Protein AF-A0A2V9NZF5-F1 (afdb_monomer)

Nearest PDB structures (foldseek):
  4ziy-assembly1_A  TM=9.652E-01  e=5.200E-09  Acinetobacter baumannii AB5075
  3zm6-assembly1_A  TM=9.147E-01  e=1.435E-09  Streptococcus pneumoniae R6
  4qdi-assembly1_A  TM=9.590E-01  e=6.728E-09  Acinetobacter baumannii AB307-0294
  4qf5-assembly2_B  TM=9.693E-01  e=1.366E-08  Acinetobacter baumannii AB307-0294
  1gg4-assembly2_B  TM=9.456E-01  e=6.408E-08  Escherichia coli

pLDDT: mean 93.21, std 8.75, range [53.41, 98.81]

Structure (mmCIF, N/CA/C/O backbone):
data_AF-A0A2V9NZF5-F1
#
_entry.id   AF-A0A2V9NZF5-F1
#
loop_
_atom_site.group_PDB
_atom_site.id
_atom_site.type_symbol
_atom_site.label_atom_id
_atom_site.label_alt_id
_atom_site.label_comp_id
_atom_site.label_asym_id
_atom_site.label_entity_id
_atom_site.label_seq_id
_atom_site.pdbx_PDB_ins_code
_atom_site.Cartn_x
_atom_site.Cartn_y
_atom_site.Cartn_z
_atom_site.occupancy
_atom_site.B_iso_or_equiv
_atom_site.auth_seq_id
_atom_site.auth_comp_id
_atom_site.auth_asym_id
_atom_site.auth_atom_id
_atom_site.pdbx_PDB_model_num
ATOM 1 N N . ILE A 1 1 ? 17.719 -14.281 -13.915 1.00 78.94 1 ILE A N 1
ATOM 2 C CA . ILE A 1 1 ? 16.685 -14.082 -14.956 1.00 78.94 1 ILE A CA 1
ATOM 3 C C . ILE A 1 1 ? 16.995 -12.740 -15.604 1.00 78.94 1 ILE A C 1
ATOM 5 O O . ILE A 1 1 ? 16.959 -11.754 -14.877 1.00 78.94 1 ILE A O 1
ATOM 9 N N . PRO A 1 2 ? 17.430 -12.696 -16.873 1.00 84.69 2 PRO A N 1
ATOM 10 C CA . PRO A 1 2 ? 17.596 -11.439 -17.603 1.00 84.69 2 PRO A CA 1
ATOM 11 C C . PRO A 1 2 ? 16.241 -10.733 -17.750 1.00 84.69 2 PRO A C 1
ATOM 13 O O . PRO A 1 2 ? 15.242 -11.403 -18.002 1.00 84.69 2 PRO A O 1
ATOM 16 N N . LEU A 1 3 ? 16.206 -9.414 -17.553 1.00 90.69 3 LEU A N 1
ATOM 17 C CA . LEU A 1 3 ? 14.997 -8.587 -17.607 1.00 90.69 3 LEU A CA 1
ATOM 18 C C . LEU A 1 3 ? 15.297 -7.307 -18.389 1.00 90.69 3 LEU A C 1
ATOM 20 O O . LEU A 1 3 ? 16.401 -6.776 -18.273 1.00 90.69 3 LEU A O 1
ATOM 24 N N . GLU A 1 4 ? 14.317 -6.826 -19.151 1.00 91.56 4 GLU A N 1
ATOM 25 C CA . GLU A 1 4 ? 14.410 -5.557 -19.888 1.00 91.56 4 GLU A CA 1
ATOM 26 C C . GLU A 1 4 ? 14.235 -4.354 -18.952 1.00 91.56 4 GLU A C 1
ATOM 28 O O . GLU A 1 4 ? 15.018 -3.410 -19.014 1.00 91.56 4 GLU A O 1
ATOM 33 N N . ASP A 1 5 ? 13.271 -4.432 -18.027 1.00 96.12 5 ASP A N 1
ATOM 34 C CA . ASP A 1 5 ? 13.024 -3.424 -16.996 1.00 96.12 5 ASP A CA 1
ATOM 35 C C . ASP A 1 5 ? 12.824 -4.096 -15.625 1.00 96.12 5 ASP A C 1
ATOM 37 O O . ASP A 1 5 ? 11.911 -4.900 -15.402 1.00 96.12 5 ASP A O 1
ATOM 41 N N . THR A 1 6 ? 13.712 -3.783 -14.682 1.00 95.88 6 THR A N 1
ATOM 42 C CA . THR A 1 6 ? 13.682 -4.348 -13.327 1.00 95.88 6 THR A CA 1
ATOM 43 C C . THR A 1 6 ? 12.589 -3.739 -12.452 1.00 95.88 6 THR A C 1
ATOM 45 O O . THR A 1 6 ? 12.062 -4.430 -11.577 1.00 95.88 6 THR A O 1
ATOM 48 N N . LEU A 1 7 ? 12.218 -2.478 -12.686 1.00 95.88 7 LEU A N 1
ATOM 49 C CA . LEU A 1 7 ? 11.135 -1.804 -11.979 1.00 95.88 7 LEU A CA 1
ATOM 50 C C . LEU A 1 7 ? 9.787 -2.380 -12.408 1.00 95.88 7 LEU A C 1
ATOM 52 O O . LEU A 1 7 ? 8.962 -2.702 -11.550 1.00 95.88 7 LEU A O 1
ATOM 56 N N . GLU A 1 8 ? 9.575 -2.566 -13.710 1.00 96.75 8 GLU A N 1
ATOM 57 C CA . GLU A 1 8 ? 8.350 -3.189 -14.207 1.00 96.75 8 GLU A CA 1
ATOM 58 C C . GLU A 1 8 ? 8.217 -4.621 -13.670 1.00 96.75 8 GLU A C 1
ATOM 60 O O . GLU A 1 8 ? 7.173 -4.991 -13.125 1.00 96.75 8 GLU A O 1
ATOM 65 N N . ALA A 1 9 ? 9.294 -5.410 -13.726 1.00 97.31 9 ALA A N 1
ATOM 66 C CA . ALA A 1 9 ? 9.297 -6.766 -13.184 1.00 97.31 9 ALA A CA 1
ATOM 67 C C . ALA A 1 9 ? 8.962 -6.798 -11.680 1.00 97.31 9 ALA A C 1
ATOM 69 O O . ALA A 1 9 ? 8.179 -7.643 -11.234 1.00 97.31 9 ALA A O 1
ATOM 70 N N . LEU A 1 10 ? 9.492 -5.852 -10.895 1.00 97.69 10 LEU A N 1
ATOM 71 C CA . LEU A 1 10 ? 9.171 -5.705 -9.474 1.00 97.69 10 LEU A CA 1
ATOM 72 C C . LEU A 1 10 ? 7.678 -5.404 -9.258 1.00 97.69 10 LEU A C 1
ATOM 74 O O . LEU A 1 10 ? 7.034 -6.023 -8.407 1.00 97.69 10 LEU A O 1
ATOM 78 N N . GLN A 1 11 ? 7.113 -4.477 -10.031 1.00 97.94 11 GLN A N 1
ATOM 79 C CA . GLN A 1 11 ? 5.699 -4.101 -9.941 1.00 97.94 11 GLN A CA 1
ATOM 80 C C . GLN A 1 11 ? 4.776 -5.258 -10.337 1.00 97.94 11 GLN A C 1
ATOM 82 O O . GLN A 1 11 ? 3.770 -5.512 -9.666 1.00 97.94 11 GLN A O 1
ATOM 87 N N . GLN A 1 12 ? 5.126 -5.997 -11.392 1.00 97.56 12 GLN A N 1
ATOM 88 C CA . GLN A 1 12 ? 4.389 -7.182 -11.821 1.00 97.56 12 GLN A CA 1
ATOM 89 C C . GLN A 1 12 ? 4.419 -8.278 -10.750 1.00 97.56 12 GLN A C 1
ATOM 91 O O . GLN A 1 12 ? 3.369 -8.851 -10.442 1.00 97.56 12 GLN A O 1
ATOM 96 N N . LEU A 1 13 ? 5.583 -8.528 -10.140 1.00 98.12 13 LEU A N 1
ATOM 97 C CA . LEU 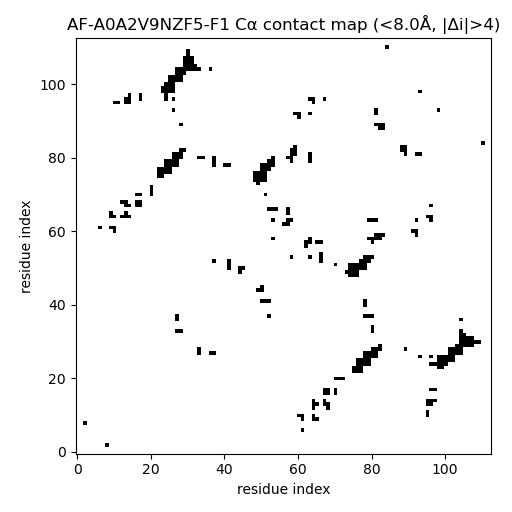A 1 13 ? 5.731 -9.495 -9.053 1.00 98.12 13 LEU A CA 1
ATOM 98 C C . LEU A 1 13 ? 4.892 -9.096 -7.833 1.00 98.12 13 LEU A C 1
ATOM 100 O O . LEU A 1 13 ? 4.131 -9.912 -7.316 1.00 98.12 13 LEU A O 1
ATOM 104 N N . ALA A 1 14 ? 4.970 -7.833 -7.415 1.00 98.25 14 ALA A N 1
ATOM 105 C CA . ALA A 1 14 ? 4.190 -7.305 -6.300 1.00 98.25 14 ALA A CA 1
ATOM 106 C C . ALA A 1 14 ? 2.679 -7.423 -6.536 1.00 98.25 14 ALA A C 1
ATOM 108 O O . ALA A 1 14 ? 1.943 -7.868 -5.653 1.00 98.25 14 ALA A O 1
ATOM 109 N N . ARG A 1 15 ? 2.213 -7.105 -7.750 1.00 98.31 15 ARG A N 1
ATOM 110 C CA . ARG A 1 15 ? 0.815 -7.302 -8.154 1.00 98.31 15 ARG A CA 1
ATOM 111 C C . ARG A 1 15 ? 0.426 -8.784 -8.118 1.00 98.31 15 ARG A C 1
ATOM 113 O O . ARG A 1 15 ? -0.675 -9.118 -7.688 1.00 98.31 15 ARG A O 1
ATOM 120 N N . GLY A 1 16 ? 1.322 -9.680 -8.535 1.00 98.50 16 GLY A N 1
ATOM 121 C CA . GLY A 1 16 ? 1.141 -11.129 -8.423 1.00 98.50 16 GLY A CA 1
ATOM 122 C C . GLY A 1 16 ? 0.951 -11.579 -6.972 1.00 98.50 16 GLY A C 1
ATOM 123 O O . GLY A 1 16 ? -0.045 -12.232 -6.660 1.00 98.50 16 GLY A O 1
ATOM 124 N N . VAL A 1 17 ? 1.843 -11.154 -6.072 1.00 98.50 17 VAL A N 1
ATOM 125 C CA . VAL A 1 17 ? 1.744 -11.432 -4.628 1.00 98.50 17 VAL A CA 1
ATOM 126 C C . VAL A 1 17 ? 0.440 -10.887 -4.051 1.00 98.50 17 VAL A C 1
ATOM 128 O O . VAL A 1 17 ? -0.291 -11.622 -3.392 1.00 98.50 17 VAL A O 1
ATOM 131 N N . ARG A 1 18 ? 0.083 -9.637 -4.362 1.00 98.25 18 ARG A N 1
ATOM 132 C CA . ARG A 1 18 ? -1.173 -9.011 -3.931 1.00 98.25 18 ARG A CA 1
ATOM 133 C C . ARG A 1 18 ? -2.412 -9.821 -4.335 1.00 98.25 18 ARG A C 1
ATOM 135 O O . ARG A 1 18 ? -3.334 -9.959 -3.523 1.00 98.25 18 ARG A O 1
ATOM 142 N N . ARG A 1 19 ? -2.440 -10.344 -5.568 1.00 98.31 19 ARG A N 1
ATOM 143 C CA . ARG A 1 19 ? -3.539 -11.175 -6.095 1.00 98.31 19 ARG A CA 1
ATOM 144 C C . ARG A 1 19 ? -3.633 -12.520 -5.398 1.00 98.31 19 ARG A C 1
ATOM 146 O O . ARG A 1 19 ? -4.733 -12.927 -5.056 1.00 98.31 19 ARG A O 1
ATOM 153 N N . VAL A 1 20 ? -2.499 -13.184 -5.178 1.00 98.44 20 VAL A N 1
ATOM 154 C CA . VAL A 1 20 ? -2.451 -14.473 -4.471 1.00 98.44 20 VAL A CA 1
ATOM 155 C C . VAL A 1 20 ? -2.827 -14.304 -3.000 1.00 98.44 20 VAL A C 1
ATOM 157 O O . VAL A 1 20 ? -3.528 -15.146 -2.447 1.00 98.44 20 VAL A O 1
ATOM 160 N N . TRP A 1 21 ? -2.399 -13.207 -2.371 1.00 98.56 21 TRP A N 1
ATOM 161 C CA . TRP A 1 21 ? -2.730 -12.903 -0.982 1.00 98.56 21 TRP A CA 1
ATOM 162 C C . TRP A 1 21 ? -4.238 -12.700 -0.779 1.00 98.56 21 TRP A C 1
ATOM 164 O O . TRP A 1 21 ? -4.771 -13.146 0.232 1.00 98.56 21 TRP A O 1
ATOM 174 N N . ALA A 1 22 ? -4.926 -12.083 -1.750 1.00 97.94 22 ALA A N 1
ATOM 175 C CA . ALA A 1 22 ? -6.391 -12.060 -1.881 1.00 97.94 22 ALA A CA 1
ATOM 176 C C . ALA A 1 22 ? -7.194 -11.582 -0.649 1.00 97.94 22 ALA A C 1
ATOM 178 O O . ALA A 1 22 ? -8.387 -11.859 -0.536 1.00 97.94 22 ALA A O 1
ATOM 179 N N . ARG A 1 23 ? -6.571 -10.835 0.267 1.00 98.56 23 ARG A N 1
ATOM 180 C CA . ARG A 1 23 ? -7.211 -10.276 1.468 1.00 98.56 23 ARG A CA 1
ATOM 181 C C . ARG A 1 23 ? -7.498 -8.777 1.326 1.00 98.56 23 ARG A C 1
ATOM 183 O O . ARG A 1 23 ? -7.035 -8.163 0.353 1.00 98.56 23 ARG A O 1
ATOM 190 N N . PRO A 1 24 ? -8.283 -8.186 2.248 1.00 98.69 24 PRO A N 1
ATOM 191 C CA . PRO A 1 24 ? -8.604 -6.766 2.223 1.00 98.69 24 PRO A CA 1
ATOM 192 C C . PRO A 1 24 ? -7.359 -5.872 2.242 1.00 98.69 24 PRO A C 1
ATOM 194 O O . PRO A 1 24 ? -6.470 -6.034 3.075 1.00 98.69 24 PRO A O 1
ATOM 197 N N . LEU A 1 25 ? -7.323 -4.891 1.343 1.00 98.75 25 LEU A N 1
ATOM 198 C CA . LEU A 1 25 ? -6.311 -3.840 1.318 1.00 98.75 25 LEU A CA 1
ATOM 199 C C . LEU A 1 25 ? -6.980 -2.467 1.243 1.00 98.75 25 LEU A C 1
ATOM 201 O O . LEU A 1 25 ? -7.793 -2.213 0.351 1.00 98.75 25 LEU A O 1
ATOM 205 N N . ILE A 1 26 ? -6.607 -1.586 2.167 1.00 98.81 26 ILE A N 1
ATOM 206 C CA . ILE A 1 26 ? -7.017 -0.184 2.215 1.00 98.81 26 ILE A CA 1
ATOM 207 C C . ILE A 1 26 ? -5.861 0.667 1.691 1.00 98.81 26 ILE A C 1
ATOM 209 O O . ILE A 1 26 ? -4.742 0.569 2.193 1.00 98.81 26 ILE A O 1
ATOM 213 N N . ALA A 1 27 ? -6.129 1.507 0.697 1.00 98.19 27 ALA A N 1
ATOM 214 C CA . ALA A 1 27 ? -5.183 2.495 0.195 1.00 98.19 27 ALA A CA 1
ATOM 215 C C . ALA A 1 27 ? -5.559 3.896 0.685 1.00 98.19 27 ALA A C 1
ATOM 217 O O . ALA A 1 27 ? -6.704 4.313 0.534 1.00 98.19 27 ALA A O 1
ATOM 218 N N . VAL A 1 28 ? -4.591 4.631 1.232 1.00 97.25 28 VAL A N 1
ATOM 219 C CA . VAL A 1 28 ? -4.751 6.015 1.696 1.00 97.25 28 VAL A CA 1
ATOM 220 C C . VAL A 1 28 ? -3.964 6.957 0.791 1.00 97.25 28 VAL A C 1
ATOM 222 O O . VAL A 1 28 ? -2.777 6.743 0.550 1.00 97.25 28 VAL A O 1
ATOM 225 N N . THR A 1 29 ? -4.605 8.018 0.307 1.00 95.38 29 THR A N 1
ATOM 226 C CA . THR A 1 29 ? -3.977 9.052 -0.523 1.00 95.38 29 THR A CA 1
ATOM 227 C C . THR A 1 29 ? -4.554 10.440 -0.233 1.00 95.38 29 THR A C 1
ATOM 229 O O . THR A 1 29 ? -5.466 10.588 0.577 1.00 95.38 29 THR A O 1
ATOM 232 N N . GLY A 1 30 ? -3.998 11.466 -0.874 1.00 91.88 30 GLY A N 1
ATOM 233 C CA . GLY A 1 30 ? -4.368 12.870 -0.703 1.00 91.88 30 GLY A CA 1
ATOM 234 C C . GLY A 1 30 ? -3.153 13.783 -0.555 1.00 91.88 30 GLY A C 1
ATOM 235 O O . GLY A 1 30 ? -2.029 13.335 -0.314 1.00 91.88 30 GLY A O 1
ATOM 236 N N . SER A 1 31 ? -3.373 15.087 -0.677 1.00 87.81 31 SER A N 1
ATOM 237 C CA . SER A 1 31 ? -2.316 16.102 -0.639 1.00 87.81 31 SER A CA 1
ATOM 238 C C . SER A 1 31 ? -1.629 16.176 0.731 1.00 87.81 31 SER A C 1
ATOM 240 O O . SER A 1 31 ? -0.413 16.316 0.809 1.00 87.81 31 SER A O 1
ATOM 242 N N . ALA A 1 32 ? -2.379 15.985 1.823 1.00 88.25 32 ALA A N 1
ATOM 243 C CA . ALA A 1 32 ? -1.866 16.008 3.197 1.00 88.25 32 ALA A CA 1
ATOM 244 C C . ALA A 1 32 ? -2.594 14.998 4.101 1.00 88.25 32 ALA A C 1
ATOM 246 O O . ALA A 1 32 ? -3.713 14.584 3.806 1.00 88.25 32 ALA A O 1
ATOM 247 N N . GLY A 1 33 ? -1.967 14.599 5.212 1.00 90.94 33 GLY A N 1
ATOM 248 C CA . GLY A 1 33 ? -2.590 13.736 6.229 1.00 90.94 33 GLY A CA 1
ATOM 249 C C . GLY A 1 33 ? -2.607 12.236 5.912 1.00 90.94 33 GLY A C 1
ATOM 250 O O . GLY A 1 33 ? -3.191 11.468 6.677 1.00 90.94 33 GLY A O 1
ATOM 251 N N . LYS A 1 34 ? -1.955 11.802 4.824 1.00 93.44 34 LYS A N 1
ATOM 252 C CA . LYS A 1 34 ? -1.885 10.393 4.403 1.00 93.44 34 LYS A CA 1
ATOM 253 C C . LYS A 1 34 ? -1.319 9.486 5.499 1.00 93.44 34 LYS A C 1
ATOM 255 O O . LYS A 1 34 ? -1.992 8.555 5.936 1.00 93.44 34 LYS A O 1
ATOM 260 N N . THR A 1 35 ? -0.131 9.817 6.003 1.00 93.19 35 THR A N 1
ATOM 261 C CA . THR A 1 35 ? 0.577 8.992 6.987 1.00 93.19 35 THR A CA 1
ATOM 262 C C . THR A 1 35 ? -0.191 8.902 8.297 1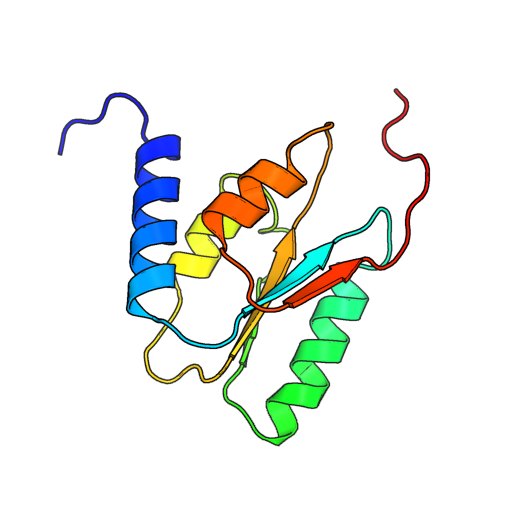.00 93.19 35 THR A C 1
ATOM 264 O O . THR A 1 35 ? -0.440 7.799 8.771 1.00 93.19 35 THR A O 1
ATOM 267 N N . THR A 1 36 ? -0.659 10.029 8.842 1.00 95.12 36 THR A N 1
ATOM 268 C CA . THR A 1 36 ? -1.479 10.052 10.065 1.00 95.12 36 THR A CA 1
ATOM 269 C C . THR A 1 36 ? -2.751 9.222 9.909 1.00 95.12 36 THR A C 1
ATOM 271 O O . THR A 1 36 ? -3.092 8.449 10.799 1.00 95.12 36 THR A O 1
ATOM 274 N N . THR A 1 37 ? -3.427 9.325 8.762 1.00 96.50 37 THR A N 1
ATOM 275 C CA . THR A 1 37 ? -4.658 8.569 8.492 1.00 96.50 37 THR A CA 1
ATOM 276 C C . THR A 1 37 ? -4.384 7.071 8.367 1.00 96.50 37 THR A C 1
ATOM 278 O O . THR A 1 37 ? -5.079 6.269 8.983 1.00 96.50 37 THR A O 1
ATOM 281 N N . LYS A 1 38 ? -3.337 6.677 7.632 1.00 96.81 38 LYS A N 1
ATOM 282 C CA . LYS A 1 38 ? -2.885 5.281 7.524 1.00 96.81 38 LYS A CA 1
ATOM 283 C C . LYS A 1 38 ? -2.546 4.699 8.901 1.00 96.81 38 LYS A C 1
ATOM 285 O O . LYS A 1 38 ? -2.978 3.593 9.216 1.00 96.81 38 LYS A O 1
ATOM 290 N N . GLU A 1 39 ? -1.811 5.445 9.725 1.00 97.19 39 GLU A N 1
ATOM 291 C CA . GLU A 1 39 ? -1.462 5.043 11.093 1.00 97.19 39 GLU A CA 1
ATOM 292 C C . GLU A 1 39 ? -2.701 4.892 11.984 1.00 97.19 39 GLU A C 1
ATOM 294 O O . GLU A 1 39 ? -2.831 3.880 12.670 1.00 97.19 39 GLU A O 1
ATOM 299 N N . ALA A 1 40 ? -3.644 5.835 11.927 1.00 98.06 40 ALA A N 1
ATOM 300 C CA . ALA A 1 40 ? -4.887 5.769 12.693 1.00 98.06 40 ALA A CA 1
ATOM 301 C C . ALA A 1 40 ? -5.754 4.561 12.292 1.00 98.06 40 ALA A C 1
ATOM 303 O O . ALA A 1 40 ? -6.207 3.814 13.160 1.00 98.06 40 ALA A O 1
ATOM 304 N N . ILE A 1 41 ? -5.937 4.325 10.987 1.00 98.31 41 ILE A N 1
ATOM 305 C CA . ILE A 1 41 ? -6.677 3.164 10.467 1.00 98.31 41 ILE A CA 1
ATOM 306 C C . ILE A 1 41 ? -6.010 1.864 10.925 1.00 98.31 41 ILE A C 1
ATOM 308 O O . ILE A 1 41 ? -6.682 0.981 11.460 1.00 98.31 41 ILE A O 1
ATOM 312 N N . ALA A 1 42 ? -4.690 1.748 10.753 1.00 98.31 42 ALA A N 1
ATOM 313 C CA . ALA A 1 42 ? -3.952 0.560 11.162 1.00 98.31 42 ALA A CA 1
ATOM 314 C C . ALA A 1 42 ? -4.047 0.325 12.675 1.00 98.31 42 ALA A C 1
ATOM 316 O O . ALA A 1 42 ? -4.267 -0.805 13.099 1.00 98.31 42 ALA A O 1
ATOM 317 N N . HIS A 1 43 ? -3.939 1.377 13.491 1.00 98.38 43 HIS A N 1
ATOM 318 C CA . HIS A 1 43 ? -4.037 1.275 14.945 1.00 98.38 43 HIS A CA 1
ATOM 319 C C . HIS A 1 43 ? -5.398 0.732 15.399 1.00 98.38 43 HIS A C 1
ATOM 321 O O . HIS A 1 43 ? -5.450 -0.200 16.200 1.00 98.38 43 HIS A O 1
ATOM 327 N N . VAL A 1 44 ? -6.497 1.257 14.847 1.00 98.56 44 VAL A N 1
ATOM 328 C CA . VAL A 1 44 ? -7.851 0.786 15.177 1.00 98.56 44 VAL A CA 1
ATOM 329 C C . VAL A 1 44 ? -8.063 -0.658 14.718 1.00 98.56 44 VAL A C 1
ATOM 331 O O . VAL A 1 44 ? -8.580 -1.473 15.481 1.00 98.56 44 VAL A O 1
ATOM 334 N N . LEU A 1 45 ? -7.638 -1.015 13.503 1.00 98.62 45 LEU A N 1
ATOM 335 C CA . LEU A 1 45 ? -7.785 -2.380 12.984 1.00 98.62 45 LEU A CA 1
ATOM 336 C C . LEU A 1 45 ? -6.965 -3.410 13.773 1.00 98.62 45 LEU A C 1
ATOM 338 O O . LEU A 1 45 ? -7.433 -4.532 13.973 1.00 98.62 45 LEU A O 1
ATOM 342 N N . SER A 1 46 ? -5.792 -3.023 14.282 1.00 98.56 46 SER A N 1
ATOM 343 C CA . SER A 1 46 ? -4.929 -3.884 15.102 1.00 98.56 46 SER A CA 1
ATOM 344 C C . SER A 1 46 ? -5.565 -4.330 16.420 1.00 98.56 46 SER A C 1
ATOM 346 O O . SER A 1 46 ? -5.073 -5.263 17.047 1.00 98.56 46 SER A O 1
ATOM 348 N N . THR A 1 47 ? -6.680 -3.723 16.840 1.00 98.50 47 THR A N 1
ATOM 349 C CA . THR A 1 47 ? -7.458 -4.201 17.998 1.00 98.50 47 THR A CA 1
ATOM 350 C C . THR A 1 47 ? -8.100 -5.572 17.765 1.00 98.50 47 THR A C 1
ATOM 352 O O . THR A 1 47 ? -8.456 -6.252 18.727 1.00 98.50 47 THR A O 1
ATOM 355 N N . ARG A 1 48 ? -8.256 -5.990 16.500 1.00 98.56 48 ARG A N 1
ATOM 356 C CA . ARG A 1 48 ? -8.930 -7.240 16.117 1.00 98.56 48 ARG A CA 1
ATOM 357 C C . ARG A 1 48 ? -8.180 -8.065 15.069 1.00 98.56 48 ARG A C 1
ATOM 359 O O . ARG A 1 48 ? -8.377 -9.275 15.017 1.00 98.56 48 ARG A O 1
ATOM 366 N N . PHE A 1 49 ? -7.368 -7.433 14.230 1.00 98.69 49 PHE A N 1
ATOM 367 C CA . PHE A 1 49 ? -6.761 -8.053 13.053 1.00 98.69 49 PHE A CA 1
ATOM 368 C C . PHE A 1 49 ? -5.235 -7.974 13.091 1.00 98.69 49 PHE A C 1
ATOM 370 O O . PHE A 1 49 ? -4.665 -7.041 13.652 1.00 98.69 49 PHE A O 1
ATOM 377 N N . ARG A 1 50 ? -4.559 -8.911 12.425 1.00 98.56 50 ARG A N 1
ATOM 378 C CA . ARG A 1 50 ? -3.127 -8.804 12.117 1.00 98.56 50 ARG A CA 1
ATOM 379 C C . ARG A 1 50 ? -2.944 -7.876 10.922 1.00 98.56 50 ARG A C 1
ATOM 381 O O . ARG A 1 50 ? -3.209 -8.259 9.783 1.00 98.56 50 ARG A O 1
ATOM 388 N N . VAL A 1 51 ? -2.532 -6.641 11.187 1.00 98.62 51 VAL A N 1
ATOM 389 C CA . VAL A 1 51 ? -2.450 -5.588 10.171 1.00 98.62 51 VAL A CA 1
ATOM 390 C C . VAL A 1 51 ? -1.046 -5.502 9.581 1.00 98.62 51 VAL A C 1
ATOM 392 O O . VAL A 1 51 ? -0.087 -5.244 10.305 1.00 98.62 51 VAL A O 1
ATOM 395 N N . HIS A 1 52 ? -0.940 -5.623 8.258 1.00 98.25 52 HIS A N 1
ATOM 396 C CA . HIS A 1 52 ? 0.226 -5.145 7.514 1.00 98.25 52 HIS A CA 1
ATOM 397 C C . HIS A 1 52 ? 0.050 -3.662 7.194 1.00 98.25 52 HIS A C 1
ATOM 399 O O . HIS A 1 52 ? -1.026 -3.248 6.762 1.00 98.25 52 HIS A O 1
ATOM 405 N N . LYS A 1 53 ? 1.081 -2.835 7.346 1.00 96.75 53 LYS A N 1
ATOM 406 C CA . LYS A 1 53 ? 1.009 -1.429 6.924 1.00 96.75 53 LYS A CA 1
ATOM 407 C C . LYS A 1 53 ? 2.288 -0.985 6.237 1.00 96.75 53 LYS A C 1
ATOM 409 O O . LYS A 1 53 ? 3.361 -1.484 6.561 1.00 96.75 53 LYS A O 1
ATOM 414 N N . SER A 1 54 ? 2.188 -0.034 5.309 1.00 88.50 54 SER A N 1
ATOM 415 C CA . SER A 1 54 ? 3.387 0.559 4.706 1.00 88.50 54 SER A CA 1
ATOM 416 C C . SER A 1 54 ? 4.212 1.314 5.757 1.00 88.50 54 SER A C 1
ATOM 418 O O . SER A 1 54 ? 3.662 2.037 6.594 1.00 88.50 54 SER A O 1
ATOM 420 N N . GLU A 1 55 ? 5.534 1.159 5.719 1.00 85.62 55 GLU A N 1
ATOM 421 C CA . GLU A 1 55 ? 6.477 1.841 6.614 1.00 85.62 55 GLU A CA 1
ATOM 422 C C . GLU A 1 55 ? 7.052 3.094 5.943 1.00 85.62 55 GLU A C 1
ATOM 424 O O . GLU A 1 55 ? 7.177 3.146 4.719 1.00 85.62 55 GLU A O 1
ATOM 429 N N . GLY A 1 56 ? 7.412 4.105 6.739 1.00 80.00 56 GLY A N 1
ATOM 430 C CA . GLY A 1 56 ? 8.082 5.314 6.250 1.00 80.00 56 GLY A CA 1
ATOM 431 C C . GLY A 1 56 ? 7.415 5.938 5.016 1.00 80.00 56 GLY A C 1
ATOM 432 O O . GLY A 1 56 ? 6.194 6.070 4.962 1.00 80.00 56 GLY A O 1
ATOM 433 N N . ASN A 1 57 ? 8.236 6.296 4.023 1.00 79.06 57 ASN A N 1
ATOM 434 C CA . ASN A 1 57 ? 7.810 6.907 2.760 1.00 79.06 57 ASN A CA 1
ATOM 435 C C . ASN A 1 57 ? 7.757 5.896 1.591 1.00 79.06 57 ASN A C 1
ATOM 437 O O . ASN A 1 57 ? 7.998 6.252 0.439 1.00 79.06 57 ASN A O 1
ATOM 441 N N . PHE A 1 58 ? 7.488 4.612 1.864 1.00 89.69 58 PHE A N 1
ATOM 442 C CA . PHE A 1 58 ? 7.360 3.580 0.825 1.00 89.69 58 PHE A CA 1
ATOM 443 C C . PHE A 1 58 ? 5.973 3.619 0.156 1.00 89.69 58 PHE A C 1
ATOM 445 O O . PHE A 1 58 ? 5.193 2.672 0.249 1.00 89.69 58 PHE A O 1
ATOM 452 N N . ASN A 1 59 ? 5.662 4.739 -0.499 1.00 91.81 59 ASN A N 1
ATOM 453 C CA . ASN A 1 59 ? 4.351 5.048 -1.086 1.00 91.81 59 ASN A CA 1
ATOM 454 C C . ASN A 1 59 ? 4.404 5.341 -2.602 1.00 91.81 59 ASN A C 1
ATOM 456 O O . ASN A 1 59 ? 3.383 5.696 -3.184 1.00 91.81 59 ASN A O 1
ATOM 460 N N . ASN A 1 60 ? 5.572 5.192 -3.237 1.00 94.06 60 ASN A N 1
ATOM 461 C CA . ASN A 1 60 ? 5.814 5.471 -4.658 1.00 94.06 60 ASN A CA 1
ATOM 462 C C . ASN A 1 60 ? 5.941 4.184 -5.504 1.00 94.06 60 ASN A C 1
ATOM 464 O O . ASN A 1 60 ? 5.765 3.072 -5.001 1.00 94.06 60 ASN A O 1
ATOM 468 N N . HIS A 1 61 ? 6.298 4.328 -6.787 1.00 94.75 61 HIS A N 1
ATOM 469 C CA . HIS A 1 61 ? 6.396 3.238 -7.773 1.00 94.75 61 HIS A CA 1
ATOM 470 C C . HIS A 1 61 ? 7.380 2.117 -7.427 1.00 94.75 61 HIS A C 1
ATOM 472 O O . HIS A 1 61 ? 7.292 1.043 -8.020 1.00 94.75 61 HIS A O 1
ATOM 478 N N . PHE A 1 62 ? 8.301 2.356 -6.494 1.00 94.62 62 PHE A N 1
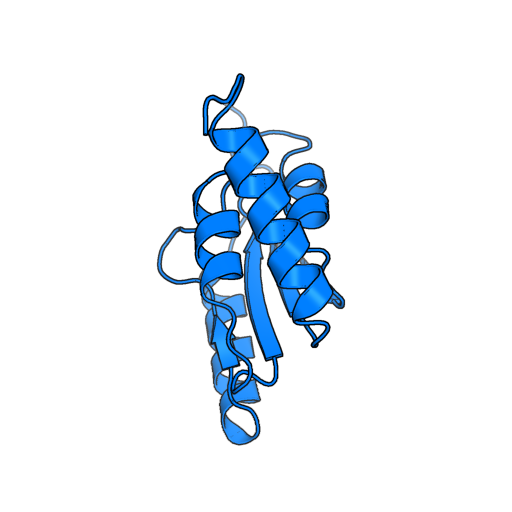ATOM 479 C CA . PHE A 1 62 ? 9.283 1.375 -6.040 1.00 94.62 62 PHE A CA 1
ATOM 480 C C . PHE A 1 62 ? 8.966 0.871 -4.628 1.00 94.62 62 PHE A C 1
ATOM 482 O O . PHE A 1 62 ? 8.936 -0.332 -4.373 1.00 94.62 62 PHE A O 1
ATOM 489 N N . GLY A 1 63 ? 8.659 1.790 -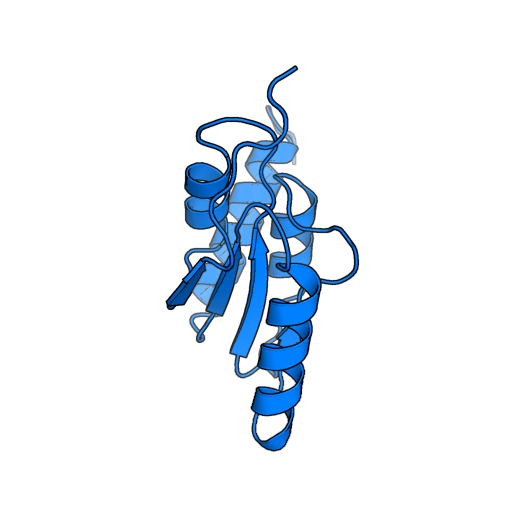3.712 1.00 95.56 63 GLY A N 1
ATOM 490 C CA . GLY A 1 63 ? 8.381 1.475 -2.317 1.00 95.56 63 GLY A CA 1
ATOM 491 C C . GLY A 1 63 ? 7.101 0.675 -2.113 1.00 95.56 63 GLY A C 1
ATOM 492 O O . GLY A 1 63 ? 7.101 -0.289 -1.348 1.00 95.56 63 GLY A O 1
ATOM 493 N N . LEU A 1 64 ? 6.028 1.021 -2.828 1.00 96.88 64 LEU A N 1
ATOM 494 C CA . LEU A 1 64 ? 4.760 0.307 -2.717 1.00 96.88 64 LEU A CA 1
ATOM 495 C C . LEU A 1 64 ? 4.898 -1.173 -3.125 1.00 96.88 64 LEU A C 1
ATOM 497 O O . LEU A 1 64 ? 4.485 -2.025 -2.335 1.00 96.88 64 LEU A O 1
ATOM 501 N N . PRO A 1 65 ? 5.513 -1.526 -4.276 1.00 97.44 65 PRO A N 1
ATOM 502 C CA . PRO A 1 65 ? 5.809 -2.918 -4.599 1.00 97.44 65 PRO A CA 1
ATOM 503 C C . PRO A 1 65 ? 6.550 -3.675 -3.497 1.00 97.44 65 PRO A C 1
ATOM 505 O O . PRO A 1 65 ? 6.125 -4.766 -3.126 1.00 97.44 65 PRO A O 1
ATOM 508 N N . LEU A 1 66 ? 7.606 -3.092 -2.923 1.00 96.81 66 LEU A N 1
ATOM 509 C CA . LEU A 1 66 ? 8.367 -3.734 -1.847 1.00 96.81 66 LEU A CA 1
ATOM 510 C C . LEU A 1 66 ? 7.506 -4.004 -0.611 1.00 96.81 66 LEU A C 1
ATOM 512 O O . LEU A 1 66 ? 7.638 -5.056 0.010 1.00 96.81 66 LEU A O 1
ATOM 516 N N . MET A 1 67 ? 6.588 -3.096 -0.274 1.00 96.81 67 MET A N 1
ATOM 517 C CA . MET A 1 67 ? 5.649 -3.323 0.823 1.00 96.81 67 MET A CA 1
ATOM 518 C C . MET A 1 67 ? 4.647 -4.435 0.512 1.00 96.81 67 MET A C 1
ATOM 520 O O . MET A 1 67 ? 4.312 -5.201 1.411 1.00 96.81 67 MET A O 1
ATOM 524 N N . LEU A 1 68 ? 4.188 -4.571 -0.732 1.00 97.75 68 LEU A N 1
ATOM 525 C CA . LEU A 1 68 ? 3.289 -5.664 -1.120 1.00 97.75 68 LEU A CA 1
ATOM 526 C C . LEU A 1 68 ? 3.993 -7.026 -1.115 1.00 97.75 68 LEU A C 1
ATOM 528 O O . LEU A 1 68 ? 3.368 -8.028 -0.783 1.00 97.75 68 LEU A O 1
ATOM 532 N N . LEU A 1 69 ? 5.290 -7.078 -1.427 1.00 97.94 69 LEU A N 1
ATOM 533 C CA . LEU A 1 69 ? 6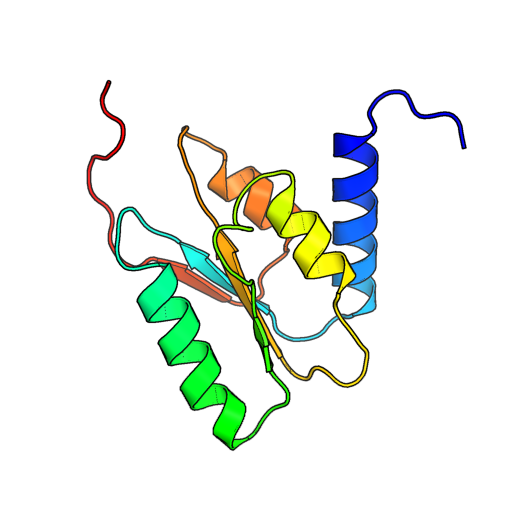.073 -8.316 -1.339 1.00 97.94 69 LEU A CA 1
ATOM 534 C C . LEU A 1 69 ? 6.265 -8.816 0.098 1.00 97.94 69 LEU A C 1
ATOM 536 O O . LEU A 1 69 ? 6.553 -9.992 0.291 1.00 97.94 69 LEU A O 1
ATOM 540 N N . LYS A 1 70 ? 6.073 -7.947 1.097 1.00 97.19 70 LYS A N 1
ATOM 541 C CA . LYS A 1 70 ? 6.077 -8.302 2.524 1.00 97.19 70 LYS A CA 1
ATOM 542 C C . LYS A 1 70 ? 4.722 -8.823 3.027 1.00 97.19 70 LYS A C 1
ATOM 544 O O . LYS A 1 70 ? 4.555 -9.018 4.225 1.00 97.19 70 LYS A O 1
ATOM 549 N N . LEU A 1 71 ? 3.728 -8.997 2.152 1.00 98.25 71 LEU A N 1
ATOM 550 C CA . LEU A 1 71 ? 2.459 -9.611 2.539 1.00 98.25 71 LEU A CA 1
ATOM 551 C C . LEU A 1 71 ? 2.675 -11.080 2.912 1.00 98.25 71 LEU A C 1
ATOM 553 O O . LEU A 1 71 ? 3.297 -11.844 2.179 1.00 98.25 71 LEU A O 1
ATOM 557 N N . GLU A 1 72 ? 2.081 -11.480 4.030 1.00 97.88 72 GLU A N 1
ATOM 558 C CA . GLU A 1 72 ? 2.210 -12.827 4.596 1.00 97.88 72 GLU A CA 1
ATOM 559 C C . GLU A 1 72 ? 0.824 -13.419 4.854 1.00 97.88 72 GLU A C 1
ATOM 561 O O . GLU A 1 72 ? -0.183 -12.702 4.901 1.00 97.88 72 GLU A O 1
ATOM 566 N N . ARG A 1 73 ? 0.758 -14.743 5.016 1.00 97.62 73 ARG A N 1
ATOM 567 C CA . ARG A 1 73 ? -0.504 -15.475 5.212 1.00 97.62 73 ARG A CA 1
ATOM 568 C C . ARG A 1 73 ? -1.166 -15.149 6.545 1.00 97.62 73 ARG A C 1
ATOM 570 O O . ARG A 1 73 ? -2.361 -15.367 6.711 1.00 97.62 73 ARG A O 1
ATOM 577 N N . GLU A 1 74 ? -0.397 -14.652 7.491 1.00 98.06 74 GLU A N 1
ATOM 578 C CA . GLU A 1 74 ? -0.809 -14.309 8.836 1.00 98.06 74 GLU A CA 1
ATOM 579 C C . GLU A 1 74 ? -1.486 -12.940 8.870 1.00 98.06 74 GLU A C 1
ATOM 581 O O . GLU A 1 74 ? -2.277 -12.695 9.772 1.00 98.06 74 GLU A O 1
ATOM 586 N N . HIS A 1 75 ? -1.206 -12.063 7.902 1.00 98.62 75 HIS A N 1
ATOM 587 C CA . HIS A 1 75 ? -1.818 -10.741 7.813 1.00 98.62 75 HIS A CA 1
ATOM 588 C C . HIS A 1 75 ? -3.274 -10.846 7.369 1.00 98.62 75 HIS A C 1
ATOM 590 O O . HIS A 1 75 ? -3.563 -11.365 6.294 1.00 98.62 75 HIS A O 1
ATOM 596 N N . ASP A 1 76 ? -4.200 -10.320 8.159 1.00 98.69 76 ASP A N 1
ATOM 597 C CA . ASP A 1 76 ? -5.637 -10.325 7.870 1.00 98.69 76 ASP A CA 1
ATOM 598 C C . ASP A 1 76 ? -6.050 -9.171 6.949 1.00 98.69 76 ASP A C 1
ATOM 600 O O . ASP A 1 76 ? -6.971 -9.314 6.147 1.00 98.69 76 ASP A O 1
ATOM 604 N N . ILE A 1 77 ? -5.367 -8.029 7.058 1.00 98.81 77 ILE A N 1
ATOM 605 C CA . ILE A 1 77 ? -5.662 -6.798 6.317 1.00 98.81 77 ILE A CA 1
ATOM 606 C C . ILE A 1 77 ? -4.388 -5.978 6.110 1.00 98.81 77 ILE A C 1
ATOM 608 O O . ILE A 1 77 ? -3.470 -6.026 6.929 1.00 98.81 77 ILE A O 1
ATOM 612 N N . ALA A 1 78 ? -4.342 -5.211 5.021 1.00 98.62 78 ALA A N 1
ATOM 613 C CA . ALA A 1 78 ? -3.245 -4.308 4.711 1.00 98.62 78 ALA A CA 1
ATOM 614 C C . ALA A 1 78 ? -3.721 -2.852 4.625 1.00 98.62 78 ALA A C 1
ATOM 616 O O . ALA A 1 78 ? -4.791 -2.581 4.080 1.00 98.62 78 ALA A O 1
ATOM 617 N N . VAL A 1 79 ? -2.913 -1.911 5.119 1.00 98.44 79 VAL A N 1
ATOM 618 C CA . VAL A 1 79 ? -3.150 -0.463 5.007 1.00 98.44 79 VAL A CA 1
ATOM 619 C C . VAL A 1 79 ? -1.918 0.195 4.394 1.00 98.44 79 VAL A C 1
ATOM 621 O O . VAL A 1 79 ? -0.865 0.288 5.024 1.00 98.44 79 VAL A O 1
ATOM 624 N N . VAL A 1 80 ? -2.028 0.646 3.150 1.00 97.56 80 VAL A N 1
ATOM 625 C CA . VAL A 1 80 ? -0.905 1.226 2.402 1.00 97.56 80 VAL A CA 1
ATOM 626 C C . VAL A 1 80 ? -1.162 2.683 2.066 1.00 97.56 80 VAL A C 1
ATOM 628 O O . VAL A 1 80 ? -2.299 3.116 1.893 1.00 97.56 80 VAL A O 1
ATOM 631 N N . GLU A 1 81 ? -0.083 3.439 1.950 1.00 95.81 81 GLU A N 1
ATOM 632 C CA . GLU A 1 81 ? -0.109 4.813 1.472 1.00 95.81 81 GLU A CA 1
ATOM 633 C C . GLU A 1 81 ? 0.240 4.869 -0.022 1.00 95.81 81 GLU A C 1
ATOM 635 O O . GLU A 1 81 ? 1.184 4.210 -0.455 1.00 95.81 81 GLU A O 1
ATOM 640 N N . LEU A 1 82 ? -0.503 5.667 -0.798 1.00 95.44 82 LEU A N 1
ATOM 641 C CA . LEU A 1 82 ? -0.195 5.988 -2.194 1.00 95.44 82 LEU A CA 1
ATOM 642 C C . LEU A 1 82 ? 0.198 7.469 -2.286 1.00 95.44 82 LEU A C 1
ATOM 644 O O . LEU A 1 82 ? -0.633 8.357 -2.057 1.00 95.44 82 LEU A O 1
ATOM 648 N N . GLY A 1 83 ? 1.468 7.724 -2.589 1.00 90.25 83 GLY A N 1
ATOM 649 C CA . GLY A 1 83 ? 2.026 9.056 -2.794 1.00 90.25 83 GLY A CA 1
ATOM 650 C C . GLY A 1 83 ? 1.908 9.486 -4.254 1.00 90.25 83 GLY A C 1
ATOM 651 O O . GLY A 1 83 ? 1.949 8.651 -5.148 1.00 90.25 83 GLY A O 1
ATOM 652 N N . MET A 1 84 ? 1.760 10.786 -4.495 1.00 80.50 84 MET A N 1
ATOM 653 C CA . MET A 1 84 ? 1.852 11.355 -5.839 1.00 80.50 84 MET A CA 1
ATOM 654 C C . MET A 1 84 ? 2.633 12.664 -5.806 1.00 80.50 84 MET A C 1
ATOM 656 O O . MET A 1 84 ? 2.420 13.486 -4.913 1.00 80.50 84 MET A O 1
ATOM 660 N N . SER A 1 85 ? 3.491 12.830 -6.799 1.00 78.44 85 SER A N 1
ATOM 661 C CA . SER A 1 85 ? 4.156 14.063 -7.207 1.00 78.44 85 SER A CA 1
ATOM 662 C C . SER A 1 85 ? 3.586 14.571 -8.534 1.00 78.44 85 SER A C 1
ATOM 664 O O . SER A 1 85 ? 3.515 15.777 -8.748 1.00 78.44 85 SER A O 1
ATOM 666 N N . HIS A 1 86 ? 3.141 13.664 -9.412 1.00 79.44 86 HIS A N 1
ATOM 667 C CA . HIS A 1 86 ? 2.631 13.990 -10.743 1.00 79.44 86 HIS A CA 1
ATOM 668 C C . HIS A 1 86 ? 1.232 13.420 -10.999 1.00 79.44 86 HIS A C 1
ATOM 670 O O . HIS A 1 86 ? 0.779 12.449 -10.382 1.00 79.44 86 HIS A O 1
ATOM 676 N N . LEU A 1 87 ? 0.528 14.034 -11.952 1.00 80.81 87 LEU A N 1
ATOM 677 C CA . LEU A 1 87 ? -0.788 13.575 -12.381 1.00 80.81 87 LEU A CA 1
ATOM 678 C C . LEU A 1 87 ? -0.701 12.143 -12.938 1.00 80.81 87 LEU A C 1
ATOM 680 O O . LEU A 1 87 ? 0.138 11.842 -13.779 1.00 80.81 87 LEU A O 1
ATOM 684 N N . GLY A 1 88 ? -1.608 11.271 -12.494 1.00 84.12 88 GLY A N 1
ATOM 685 C CA . GLY A 1 88 ? -1.714 9.886 -12.971 1.00 84.12 88 GLY A CA 1
ATOM 686 C C . GLY A 1 88 ? -0.991 8.844 -12.111 1.00 84.12 88 GLY A C 1
ATOM 687 O O . GLY A 1 88 ? -1.318 7.660 -12.214 1.00 84.12 88 GLY A O 1
ATOM 688 N N . GLU A 1 89 ? -0.104 9.250 -11.201 1.00 91.12 89 GLU A N 1
ATOM 689 C CA . GLU A 1 89 ? 0.656 8.304 -10.369 1.00 91.12 89 GLU A CA 1
ATOM 690 C C . GLU A 1 89 ? -0.245 7.508 -9.417 1.00 91.12 89 GLU A C 1
ATOM 692 O O . GLU A 1 89 ? -0.080 6.296 -9.290 1.00 91.12 89 GLU A O 1
ATOM 697 N N . ILE A 1 90 ? -1.277 8.129 -8.824 1.00 93.62 90 ILE A N 1
ATOM 698 C CA . ILE A 1 90 ? -2.257 7.399 -7.995 1.00 93.62 90 ILE A CA 1
ATOM 699 C C . ILE A 1 90 ? -2.897 6.259 -8.792 1.00 93.62 90 ILE A C 1
ATOM 701 O O . ILE A 1 90 ? -3.046 5.157 -8.269 1.00 93.62 90 ILE A O 1
ATOM 705 N N . THR A 1 91 ? -3.256 6.498 -10.056 1.00 94.81 91 THR A N 1
ATOM 706 C CA . THR A 1 91 ? -3.870 5.486 -10.926 1.00 94.81 91 THR A CA 1
ATOM 707 C C . THR A 1 91 ? -2.933 4.299 -11.128 1.00 94.81 91 THR A C 1
ATOM 709 O O . THR A 1 91 ? -3.345 3.146 -10.995 1.00 94.81 91 THR A O 1
ATOM 712 N N . GLN A 1 92 ? -1.658 4.571 -11.402 1.00 95.00 92 GLN A N 1
ATOM 713 C CA . GLN A 1 92 ? -0.635 3.541 -11.574 1.00 95.00 92 GLN A CA 1
ATOM 714 C C . GLN A 1 92 ? -0.392 2.764 -10.270 1.00 95.00 92 GLN A C 1
ATOM 716 O O . GLN A 1 92 ? -0.390 1.533 -10.270 1.00 95.00 92 GLN A O 1
ATOM 721 N N . LEU A 1 93 ? -0.268 3.458 -9.137 1.00 96.81 93 LEU A N 1
ATOM 722 C CA . LEU A 1 93 ? -0.084 2.838 -7.824 1.00 96.81 93 LEU A CA 1
ATOM 723 C C . LEU A 1 93 ? -1.297 2.003 -7.398 1.00 96.81 93 LEU A C 1
ATOM 725 O O . LEU A 1 93 ? -1.140 0.903 -6.868 1.00 96.81 93 LEU A O 1
ATOM 729 N N . ALA A 1 94 ? -2.512 2.466 -7.688 1.00 97.31 94 ALA A N 1
ATOM 730 C CA . ALA A 1 94 ? -3.733 1.704 -7.461 1.00 97.31 94 ALA A CA 1
ATOM 731 C C . ALA A 1 94 ? -3.796 0.450 -8.348 1.00 97.31 94 ALA A C 1
ATOM 733 O O . ALA A 1 94 ? -4.257 -0.596 -7.887 1.00 97.31 94 ALA A O 1
ATOM 734 N N . HIS A 1 95 ? -3.287 0.507 -9.584 1.00 97.25 95 HIS A N 1
ATOM 735 C CA . HIS A 1 95 ? -3.190 -0.668 -10.455 1.00 97.25 95 HIS A CA 1
ATOM 736 C C . HIS A 1 95 ? -2.226 -1.732 -9.903 1.00 97.25 95 HIS A C 1
ATOM 738 O O . HIS A 1 95 ? -2.477 -2.932 -10.048 1.00 97.25 95 HIS A O 1
ATOM 744 N N . ILE A 1 96 ? -1.153 -1.299 -9.236 1.00 97.69 96 ILE A N 1
ATOM 745 C CA . ILE A 1 96 ? -0.199 -2.178 -8.549 1.00 97.69 96 ILE A CA 1
ATOM 746 C C . ILE A 1 96 ? -0.835 -2.778 -7.282 1.00 97.69 96 ILE A C 1
ATOM 748 O O . ILE A 1 96 ? -0.848 -3.998 -7.118 1.00 97.69 96 ILE A O 1
ATOM 752 N N . ALA A 1 97 ? -1.389 -1.940 -6.396 1.00 97.88 97 ALA A N 1
ATOM 753 C CA . ALA A 1 97 ? -1.896 -2.364 -5.085 1.00 97.88 97 ALA A CA 1
ATOM 754 C C . ALA A 1 97 ? -3.265 -3.052 -5.109 1.00 97.88 97 ALA A C 1
ATOM 756 O O . ALA A 1 97 ? -3.594 -3.772 -4.165 1.00 97.88 97 ALA A O 1
ATOM 757 N N . GLN A 1 98 ? -4.071 -2.827 -6.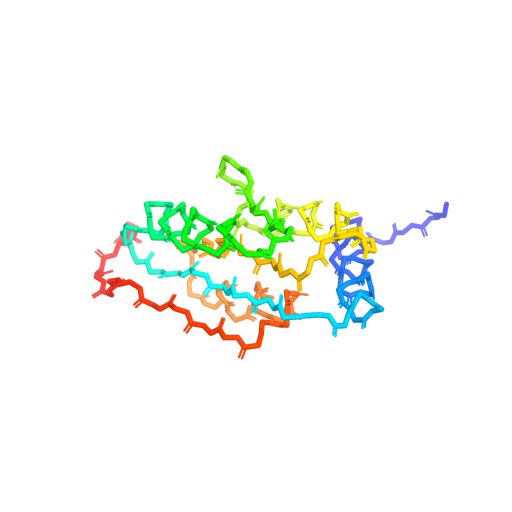148 1.00 98.19 98 GLN A N 1
ATOM 758 C CA . GLN A 1 98 ? -5.435 -3.349 -6.284 1.00 98.19 98 GLN A CA 1
ATOM 759 C C . GLN A 1 98 ? -6.235 -3.236 -4.964 1.00 98.19 98 GLN A C 1
ATOM 761 O O . GLN A 1 98 ? -6.612 -4.260 -4.376 1.00 98.19 98 GLN A O 1
ATOM 766 N N . PRO A 1 99 ? -6.416 -2.014 -4.422 1.00 98.25 99 PRO A N 1
ATOM 767 C CA . PRO A 1 99 ? -7.096 -1.824 -3.147 1.00 98.25 99 PRO A CA 1
ATOM 768 C C . PRO A 1 99 ? -8.566 -2.225 -3.230 1.00 98.25 99 PRO A C 1
ATOM 770 O O . PRO A 1 99 ? -9.225 -2.028 -4.247 1.00 98.25 99 PRO A O 1
ATOM 773 N N . ASN A 1 100 ? -9.083 -2.761 -2.128 1.00 98.56 100 ASN A N 1
ATOM 774 C CA . ASN A 1 100 ? -10.515 -2.995 -1.955 1.00 98.56 100 ASN A CA 1
ATOM 775 C C . ASN A 1 100 ? -11.233 -1.706 -1.541 1.00 98.56 100 ASN A C 1
ATOM 777 O O . ASN A 1 100 ? -12.378 -1.491 -1.926 1.00 98.56 100 ASN A O 1
ATOM 781 N N . THR A 1 101 ? -10.540 -0.848 -0.788 1.00 98.50 101 THR A N 1
ATOM 782 C CA . THR A 1 101 ? -11.063 0.427 -0.293 1.00 98.50 101 THR A CA 1
ATOM 783 C C . THR A 1 101 ? -10.037 1.528 -0.520 1.00 98.50 101 THR A C 1
ATOM 785 O O . THR A 1 101 ? -8.867 1.367 -0.172 1.00 98.50 101 THR A O 1
ATOM 788 N N . GLY A 1 102 ? -10.476 2.656 -1.077 1.00 97.50 102 GLY A N 1
ATOM 789 C CA . GLY A 1 102 ? -9.679 3.877 -1.190 1.00 97.50 102 GLY A CA 1
ATOM 790 C C . GLY A 1 102 ? -10.126 4.926 -0.173 1.00 97.50 102 GLY A C 1
ATOM 791 O O . GLY A 1 102 ? -11.322 5.139 0.009 1.00 97.50 102 GLY A O 1
ATOM 792 N N . VAL A 1 103 ? -9.169 5.590 0.469 1.00 97.62 103 VAL A N 1
ATOM 793 C CA . VAL A 1 103 ? -9.382 6.721 1.377 1.00 97.62 103 VAL A CA 1
ATOM 794 C C . VAL A 1 103 ? -8.642 7.924 0.813 1.00 97.62 103 VAL A C 1
ATOM 796 O O . VAL A 1 103 ? -7.424 7.884 0.643 1.00 97.62 103 VAL A O 1
ATOM 799 N N . ILE A 1 104 ? -9.378 8.996 0.535 1.00 95.38 104 ILE A N 1
ATOM 800 C CA . ILE A 1 104 ? -8.826 10.275 0.088 1.00 95.38 104 ILE A CA 1
ATOM 801 C C . ILE A 1 104 ? -8.955 11.247 1.258 1.00 95.38 104 ILE A C 1
ATOM 803 O O . ILE A 1 104 ? -10.065 11.506 1.714 1.00 95.38 104 ILE A O 1
ATOM 807 N N . THR A 1 105 ? -7.831 11.741 1.776 1.00 92.19 105 THR A N 1
ATOM 808 C CA . THR A 1 105 ? -7.804 12.603 2.967 1.00 92.19 105 THR A CA 1
ATOM 809 C C . THR A 1 105 ? -8.188 14.044 2.639 1.00 92.19 105 THR A C 1
ATOM 811 O O . THR A 1 105 ? -9.260 14.509 3.005 1.00 92.19 105 THR A O 1
ATOM 814 N N . ASN A 1 106 ? -7.306 14.757 1.941 1.00 8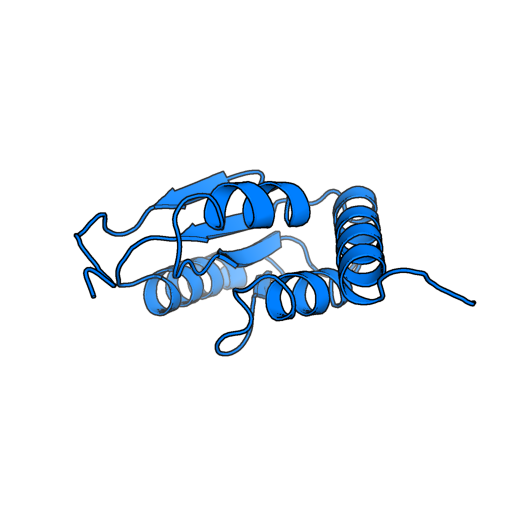6.12 106 ASN A N 1
ATOM 815 C CA . ASN A 1 106 ? -7.489 16.133 1.498 1.00 86.12 106 ASN A CA 1
ATOM 816 C C . ASN A 1 106 ? -7.082 16.251 0.026 1.00 86.12 106 ASN A C 1
ATOM 818 O O . ASN A 1 106 ? -6.126 15.599 -0.401 1.00 86.12 106 ASN A O 1
ATOM 822 N N . VAL A 1 107 ? -7.768 17.112 -0.723 1.00 81.44 107 VAL A N 1
ATOM 823 C CA . VAL A 1 107 ? -7.449 17.446 -2.114 1.00 81.44 107 VAL A CA 1
ATOM 824 C C . VAL A 1 107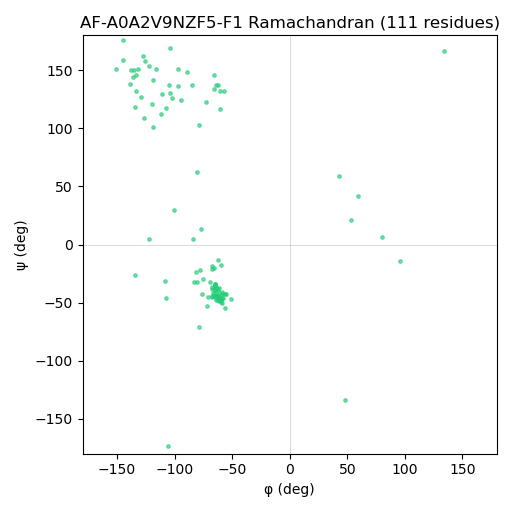 ? -7.146 18.935 -2.167 1.00 81.44 107 VAL A C 1
ATOM 826 O O . VAL A 1 107 ? -8.043 19.771 -2.133 1.00 81.44 107 VAL A O 1
ATOM 829 N N . ALA A 1 108 ? -5.860 19.257 -2.213 1.00 77.75 108 ALA A N 1
ATOM 830 C CA . ALA A 1 108 ? -5.361 20.621 -2.308 1.00 77.75 108 ALA A CA 1
ATOM 831 C C . ALA A 1 108 ? -4.305 20.718 -3.416 1.00 77.75 108 ALA A C 1
ATOM 833 O O . ALA A 1 108 ? -3.607 19.724 -3.656 1.00 77.75 108 ALA A O 1
ATOM 834 N N . PRO A 1 109 ? -4.149 21.890 -4.056 1.00 69.62 109 PRO A N 1
ATOM 835 C CA . PRO A 1 109 ? -3.048 22.123 -4.977 1.00 69.62 109 PRO A CA 1
ATOM 836 C C . PRO A 1 109 ? -1.728 21.966 -4.217 1.00 69.62 109 PRO A C 1
ATOM 838 O O . PRO A 1 109 ? -1.455 22.697 -3.267 1.00 69.62 109 PRO A O 1
ATOM 841 N N . VAL A 1 110 ? -0.938 20.976 -4.606 1.00 66.62 110 VAL A N 1
ATOM 842 C CA . VAL A 1 110 ? 0.401 20.701 -4.077 1.00 66.62 110 VAL A CA 1
ATOM 843 C C . VAL A 1 110 ? 1.311 20.416 -5.262 1.00 66.62 110 VAL A C 1
ATOM 845 O O . VAL A 1 110 ? 0.827 19.927 -6.280 1.00 66.62 110 VAL A O 1
ATOM 848 N N . HIS A 1 111 ? 2.602 20.732 -5.136 1.00 61.66 111 HIS A N 1
ATOM 849 C CA . HIS A 1 111 ? 3.588 20.560 -6.214 1.00 61.66 111 HIS A CA 1
ATOM 850 C C . HIS A 1 111 ? 3.245 21.358 -7.493 1.00 61.66 111 HIS A C 1
ATOM 852 O O . HIS A 1 111 ? 3.372 20.848 -8.598 1.00 61.66 111 HIS A O 1
ATOM 858 N N . LEU A 1 112 ? 2.786 22.609 -7.335 1.00 59.31 112 LEU A N 1
ATOM 859 C CA . LEU A 1 112 ? 2.453 23.545 -8.428 1.00 59.31 112 LEU A CA 1
ATOM 860 C C . LEU A 1 112 ? 3.682 24.205 -9.096 1.00 59.31 112 LEU A C 1
ATOM 862 O O . LEU A 1 112 ? 3.521 25.210 -9.788 1.00 59.31 112 LEU A 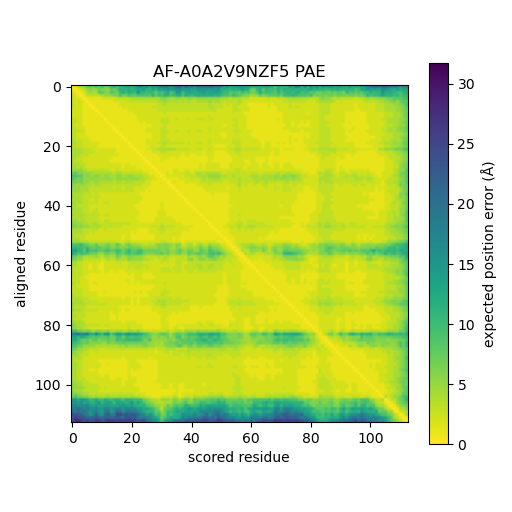O 1
ATOM 866 N N . GLU A 1 113 ? 4.884 23.692 -8.841 1.00 53.41 113 GLU A N 1
ATOM 867 C CA . GLU A 1 113 ? 6.138 24.227 -9.392 1.00 53.41 113 GLU A CA 1
ATOM 868 C C . GLU A 1 113 ? 6.496 23.582 -10.733 1.00 53.41 113 GLU A C 1
ATOM 870 O O . GLU A 1 113 ? 6.300 22.351 -10.872 1.00 53.41 113 GLU A O 1
#

Solvent-accessible surface area (backbone atoms only — not comparable to full-atom values): 6429 Å² total; per-residue (Å²): 133,93,71,95,50,70,64,59,52,45,34,53,48,15,29,50,44,44,58,72,64,67,58,57,27,38,34,24,23,48,68,48,63,32,67,64,51,42,52,51,54,44,57,64,47,48,77,82,40,44,62,42,62,50,58,92,85,31,20,43,88,64,37,34,29,58,52,37,60,68,65,54,94,77,44,57,34,36,35,36,49,47,48,71,83,55,92,64,40,54,62,54,50,43,68,41,61,61,51,76,41,82,44,75,66,37,90,57,99,66,76,89,120

Foldseek 3Di:
DDDPDPLVVLLVVLLVLLVVLVAAEEEEEEPDCRVVVLVVVQVVCVVPFQEQEQDDPLQFSRSLSVSSVPDDNRGRYYRYYHDDLDPCRSVVSCSSNVHPHYHYDYYDDDNPD

Mean predicted aligned error: 3.66 Å

Sequence (113 aa):
IPLEDTLEALQQLARGVRRVWARPLIAVTGSAGKTTTKEAIAHVLSTRFRVHKSEGNFNNHFGLPLMLLKLEREHDIAVVELGMSHLGEITQLAHIAQPNTGVITNVAPVHLE

Radius of gyration: 14.04 Å; Cα contacts (8 Å, |Δi|>4): 188; chains: 1; bounding box: 29×40×38 Å

Secondary structure (DSSP, 8-state):
---S-HHHHHHHHHHHHHHHH-S-EEEEESSS-HHHHHHHHHHHHTTTS-EEE--TT--STTHHHHHHHT--TT-SEEEEE---SSTTHHHHHHHHH--SEEEE---------